Protein AF-A0A962XJM2-F1 (afdb_monomer_lite)

Radius of gyration: 32.07 Å; chains: 1; bounding box: 72×34×90 Å

Secondary structure (DSSP, 8-state):
-----------HHHHHHHHHHHHHHHHHHHHHHHHHHHHHHHHHHHHHHHHHHHHHHHHBTTTB---SEEEEEESSSS-EEEEEE-----SPPP-

pLDDT: mean 82.19, std 13.15, range [44.5, 98.44]

Foldseek 3Di:
DDDDDDPPPDDPVNVVVVVVVVVVVVVVVVVVVVVVVVVVVVVVVVVVQVVVVVVVVVCAPPVDDQDADKDKDAPDPVDIDIDGHDDDDDPDDDD

Sequence (95 aa):
MIRRGCQRGFSLLEVLVAFAILSISLGVLLQIFATGLRNAGIADDYTRAALYAESILAAIGREVPLAEGERSGPVNEQFSWRSIVSTYTEGMPAS

Structure (mmCIF, N/CA/C/O backbone):
data_AF-A0A962XJM2-F1
#
_entry.id   AF-A0A962XJM2-F1
#
loop_
_atom_site.group_PDB
_atom_site.id
_atom_site.type_symbol
_atom_site.label_atom_id
_atom_site.label_alt_id
_atom_site.label_comp_id
_atom_site.label_asym_id
_atom_site.label_entity_id
_atom_site.label_seq_id
_atom_site.pdbx_PDB_ins_code
_atom_site.Cartn_x
_atom_site.Cartn_y
_atom_site.Cartn_z
_atom_site.occupancy
_atom_site.B_iso_or_equiv
_atom_site.auth_seq_id
_atom_site.auth_comp_id
_atom_site.auth_asym_id
_atom_site.auth_atom_id
_atom_site.pdbx_PDB_model_num
ATOM 1 N N . MET A 1 1 ? -49.860 -4.424 48.527 1.00 44.50 1 MET A N 1
ATOM 2 C CA . MET A 1 1 ? -48.472 -4.937 48.478 1.00 44.50 1 MET A CA 1
ATOM 3 C C . MET A 1 1 ? -47.868 -4.511 47.140 1.00 44.50 1 MET A C 1
ATOM 5 O O . MET A 1 1 ? -48.124 -5.145 46.127 1.00 44.50 1 MET A O 1
ATOM 9 N N . ILE A 1 2 ? -47.210 -3.350 47.090 1.00 54.72 2 ILE A N 1
ATOM 10 C CA . ILE A 1 2 ? -46.770 -2.727 45.829 1.00 54.72 2 ILE A CA 1
ATOM 11 C C . ILE A 1 2 ? -45.360 -3.234 45.514 1.00 54.72 2 ILE A C 1
ATOM 13 O O . ILE A 1 2 ? -44.417 -2.936 46.245 1.00 54.72 2 ILE A O 1
ATOM 17 N N . ARG A 1 3 ? -45.216 -4.027 44.445 1.00 64.56 3 ARG A N 1
ATOM 18 C CA . ARG A 1 3 ? -43.906 -4.441 43.929 1.00 64.56 3 ARG A CA 1
ATOM 19 C C . ARG A 1 3 ? -43.214 -3.221 43.324 1.00 64.56 3 ARG A C 1
ATOM 21 O O . ARG A 1 3 ? -43.625 -2.735 42.275 1.00 64.56 3 ARG A O 1
ATOM 28 N N . ARG A 1 4 ? -42.165 -2.725 43.982 1.00 61.75 4 ARG A N 1
ATOM 29 C CA . ARG A 1 4 ? -41.250 -1.744 43.389 1.00 61.75 4 ARG A CA 1
ATOM 30 C C . ARG A 1 4 ? -40.405 -2.466 42.342 1.00 61.75 4 ARG A C 1
ATOM 32 O O . ARG A 1 4 ? -39.559 -3.285 42.689 1.00 61.75 4 ARG A O 1
ATOM 39 N N . GLY A 1 5 ? -40.692 -2.205 41.068 1.00 61.41 5 GLY A N 1
ATOM 40 C CA . GLY A 1 5 ? -39.848 -2.625 39.955 1.00 61.41 5 GLY A CA 1
ATOM 41 C C . GLY A 1 5 ? -38.435 -2.088 40.163 1.00 61.41 5 GLY A C 1
ATOM 42 O O . GLY A 1 5 ? -38.248 -0.907 40.448 1.00 61.41 5 GLY A O 1
ATOM 43 N N . CYS A 1 6 ? -37.462 -2.988 40.097 1.00 56.62 6 CYS A N 1
ATOM 44 C CA . CYS A 1 6 ? -36.050 -2.712 40.290 1.00 56.62 6 CYS A CA 1
ATOM 45 C C . CYS A 1 6 ? -35.596 -1.654 39.270 1.00 56.62 6 CYS A C 1
ATOM 47 O O . CYS A 1 6 ? -35.483 -1.951 38.081 1.00 56.62 6 CYS A O 1
ATOM 49 N N . GLN A 1 7 ? -35.362 -0.417 39.714 1.00 59.53 7 GLN A N 1
ATOM 50 C CA . GLN A 1 7 ? -34.645 0.574 38.917 1.00 59.53 7 GLN A CA 1
ATOM 51 C C . GLN A 1 7 ? -33.187 0.113 38.832 1.00 59.53 7 GLN A C 1
ATOM 53 O O . GLN A 1 7 ? -32.369 0.414 39.698 1.00 59.53 7 GLN A O 1
ATOM 58 N N . ARG A 1 8 ? -32.876 -0.689 37.810 1.00 63.12 8 ARG A N 1
ATOM 59 C CA . ARG A 1 8 ? -31.503 -1.027 37.431 1.00 63.12 8 ARG A CA 1
ATOM 60 C C . ARG A 1 8 ? -30.891 0.216 36.796 1.00 63.12 8 ARG A C 1
ATOM 62 O O . ARG A 1 8 ? -30.974 0.411 35.590 1.00 63.12 8 ARG A O 1
ATOM 69 N N . GLY A 1 9 ? -30.383 1.100 37.649 1.00 60.56 9 GLY A N 1
ATOM 70 C CA . GLY A 1 9 ? -29.601 2.251 37.228 1.00 60.56 9 GLY A CA 1
ATOM 71 C C . GLY A 1 9 ? -28.382 1.775 36.447 1.00 60.56 9 GLY A C 1
ATOM 72 O O . GLY A 1 9 ? -27.655 0.897 36.914 1.00 60.56 9 GLY A O 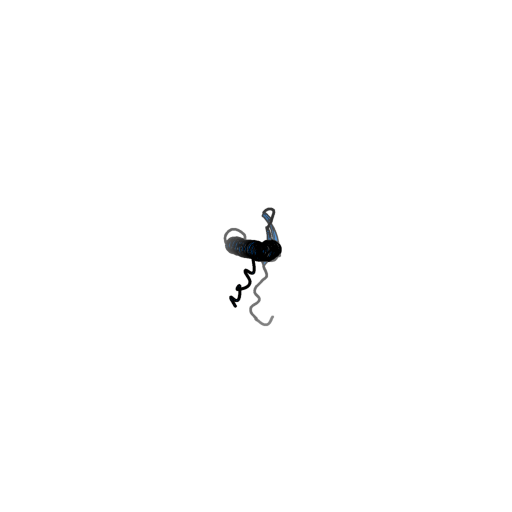1
ATOM 73 N N . PHE A 1 10 ? -28.206 2.343 35.256 1.00 63.88 10 PHE A N 1
ATOM 74 C CA . PHE A 1 10 ? -27.002 2.239 34.443 1.00 63.88 10 PHE A CA 1
ATOM 75 C C . PHE A 1 10 ? -25.761 2.397 35.326 1.00 63.88 10 PHE A C 1
ATOM 77 O O . PHE A 1 10 ? -25.612 3.388 36.043 1.00 63.88 10 PHE A O 1
ATOM 84 N N . SER A 1 11 ? -24.890 1.393 35.312 1.00 77.38 11 SER A N 1
ATOM 85 C CA . SER A 1 11 ? -23.651 1.430 36.083 1.00 77.38 11 SER A CA 1
ATOM 86 C C . SER A 1 11 ? -22.627 2.318 35.375 1.00 77.38 11 SER A C 1
ATOM 88 O O . SER A 1 11 ? -22.512 2.274 34.153 1.00 77.38 11 SER A O 1
ATOM 90 N N . LEU A 1 12 ? -21.803 3.058 36.125 1.00 84.25 12 LEU A N 1
ATOM 91 C CA . LEU A 1 12 ? -20.598 3.710 35.579 1.00 84.25 12 LEU A CA 1
ATOM 92 C C . LEU A 1 12 ? -19.692 2.708 34.843 1.00 84.25 12 LEU A C 1
ATOM 94 O O . LEU A 1 12 ? -19.037 3.057 33.862 1.00 84.25 12 LEU A O 1
ATOM 98 N N . LEU A 1 13 ? -19.701 1.448 35.287 1.00 89.56 13 LEU A N 1
ATOM 99 C CA . LEU A 1 13 ? -18.986 0.353 34.640 1.00 89.56 13 LEU A CA 1
ATOM 100 C C . LEU A 1 13 ? -19.496 0.111 33.214 1.00 89.56 13 LEU A C 1
ATOM 102 O O . LEU A 1 13 ? -18.705 -0.214 32.342 1.00 89.56 13 LEU A O 1
ATOM 106 N N . GLU A 1 14 ? -20.784 0.309 32.945 1.00 88.88 14 GLU A N 1
ATOM 107 C CA . GLU A 1 14 ? -21.379 0.083 31.626 1.00 88.88 14 GLU A CA 1
ATOM 108 C C . GLU A 1 14 ? -20.900 1.115 30.602 1.00 88.88 14 GLU A C 1
ATOM 110 O O . GLU A 1 14 ? -20.515 0.748 29.495 1.00 88.88 14 GLU A O 1
ATOM 115 N N . VAL A 1 15 ? -20.817 2.390 30.996 1.00 92.00 15 VAL A N 1
ATOM 116 C CA . VAL A 1 15 ? -20.235 3.450 30.156 1.00 92.00 15 VAL A CA 1
ATOM 117 C C . VAL A 1 15 ? -18.744 3.201 29.932 1.00 92.00 15 VAL A C 1
ATOM 119 O O . VAL A 1 15 ? -18.260 3.368 28.816 1.00 92.00 15 VAL A O 1
ATOM 122 N N . LEU A 1 16 ? -18.017 2.746 30.958 1.00 94.75 16 LEU A N 1
ATOM 123 C CA . LEU A 1 16 ? -16.602 2.389 30.836 1.00 94.75 16 LEU A CA 1
ATOM 124 C C . LEU A 1 16 ? -16.397 1.214 29.875 1.00 94.75 16 LEU A C 1
ATOM 126 O O . LEU A 1 16 ? -15.519 1.271 29.018 1.00 94.75 16 LEU A O 1
ATOM 130 N N . VAL A 1 17 ? -17.221 0.171 29.980 1.00 95.12 17 VAL A N 1
ATOM 131 C CA . VAL A 1 17 ? -17.180 -0.985 29.078 1.00 95.12 17 VAL A CA 1
ATOM 132 C C . VAL A 1 17 ? -17.553 -0.569 27.657 1.00 95.12 17 VAL A C 1
ATOM 134 O O . VAL A 1 17 ? -16.839 -0.925 26.723 1.00 95.12 17 VAL A O 1
ATOM 137 N N . ALA A 1 18 ? -18.603 0.234 27.473 1.00 95.44 18 ALA A N 1
ATOM 138 C CA . ALA A 1 18 ? -18.982 0.757 26.162 1.00 95.44 18 ALA A CA 1
ATOM 139 C C . ALA A 1 18 ? -17.855 1.596 25.543 1.00 95.44 18 ALA A C 1
ATOM 141 O O . ALA A 1 18 ? -17.537 1.434 24.367 1.00 95.44 18 ALA A O 1
ATOM 142 N N . PHE A 1 19 ? -17.200 2.442 26.341 1.00 96.44 19 PHE A N 1
ATOM 143 C CA . PHE A 1 19 ? -16.067 3.245 25.893 1.00 96.44 19 PHE A CA 1
ATOM 144 C C . PHE A 1 19 ? -14.840 2.386 25.559 1.00 96.44 19 PHE A C 1
ATOM 146 O O . PHE A 1 19 ? -14.163 2.642 24.563 1.00 96.44 19 PHE A O 1
ATOM 153 N N . ALA A 1 20 ? -14.568 1.338 26.339 1.00 97.31 20 ALA A N 1
ATOM 154 C CA . ALA A 1 20 ? -13.499 0.385 26.057 1.00 97.31 20 ALA A CA 1
ATOM 155 C C . ALA A 1 20 ? -13.743 -0.350 24.730 1.00 97.31 20 ALA A C 1
ATOM 157 O O . ALA A 1 20 ? -12.857 -0.389 23.876 1.00 97.31 20 ALA A O 1
ATOM 158 N N . ILE A 1 21 ? -14.962 -0.856 24.514 1.00 97.62 21 ILE A N 1
ATOM 159 C CA . ILE A 1 21 ? -15.365 -1.498 23.255 1.00 97.62 21 ILE A CA 1
ATOM 160 C C . ILE A 1 21 ? -15.242 -0.513 22.091 1.00 97.62 21 ILE A C 1
ATOM 162 O O . ILE A 1 21 ? -14.679 -0.865 21.054 1.00 97.62 21 ILE A O 1
ATOM 166 N N . LEU A 1 22 ? -15.717 0.724 22.261 1.00 97.69 22 LEU A N 1
ATOM 167 C CA . LEU A 1 22 ? -15.612 1.772 21.248 1.00 97.69 22 LEU A CA 1
ATOM 168 C C . LEU A 1 22 ? -14.151 2.049 20.879 1.00 97.69 22 LEU A C 1
ATOM 170 O O . LEU A 1 22 ? -13.817 2.099 19.699 1.00 97.69 22 LEU A O 1
ATOM 174 N N . SER A 1 23 ? -13.280 2.188 21.877 1.00 98.25 23 SER A N 1
ATOM 175 C CA . SER A 1 23 ? -11.860 2.500 21.686 1.00 98.25 23 SER A CA 1
ATOM 176 C C . SER A 1 23 ? -11.134 1.385 20.935 1.00 98.25 23 SER A C 1
ATOM 178 O O . SER A 1 23 ? -10.388 1.653 19.995 1.00 98.25 23 SER A O 1
ATOM 180 N N . ILE A 1 24 ? -11.401 0.128 21.298 1.00 98.44 24 ILE A N 1
ATOM 181 C CA . ILE A 1 24 ? -10.862 -1.045 20.598 1.00 98.44 24 ILE A CA 1
ATOM 182 C C . ILE A 1 24 ? -11.379 -1.083 19.158 1.00 98.44 24 ILE A C 1
ATOM 184 O O . ILE A 1 24 ? -10.596 -1.238 18.224 1.00 98.44 24 ILE A O 1
ATOM 188 N N . SER A 1 25 ? -12.686 -0.888 18.970 1.00 98.44 25 SER A N 1
ATOM 189 C CA . SER A 1 25 ? -13.320 -0.916 17.647 1.00 98.44 25 SER A CA 1
ATOM 190 C C . SER A 1 25 ? -12.748 0.164 16.728 1.00 98.44 25 SER A C 1
ATOM 192 O O . SER A 1 25 ? -12.422 -0.110 15.574 1.00 98.44 25 SER A O 1
ATOM 194 N N . LEU A 1 26 ? -12.564 1.379 17.250 1.00 98.25 26 LEU A N 1
ATOM 195 C CA . LEU A 1 26 ? -11.959 2.484 16.514 1.00 98.25 26 LEU A CA 1
ATOM 196 C C . LEU A 1 26 ? -10.488 2.203 16.180 1.00 98.25 26 LEU A C 1
ATOM 198 O O . LEU A 1 26 ? -10.054 2.488 15.066 1.00 98.25 26 LEU A O 1
ATOM 202 N N . GLY A 1 27 ? -9.738 1.604 17.108 1.00 97.75 27 GLY A N 1
ATOM 203 C CA . GLY A 1 27 ? -8.356 1.185 16.872 1.00 97.75 27 GLY A CA 1
ATOM 204 C C . GLY A 1 27 ? -8.241 0.186 15.719 1.00 97.75 27 GLY A C 1
ATOM 205 O O . GLY A 1 27 ? -7.428 0.378 14.815 1.00 97.75 27 GLY A O 1
ATOM 206 N N . VAL A 1 28 ? -9.106 -0.832 15.699 1.00 98.12 28 VAL A N 1
ATOM 207 C CA . VAL A 1 28 ? -9.172 -1.814 14.604 1.00 98.12 28 VAL A CA 1
ATOM 208 C C . VAL A 1 28 ? -9.552 -1.138 13.284 1.00 98.12 28 VAL A C 1
ATOM 210 O O . VAL A 1 28 ? -8.910 -1.383 12.263 1.00 98.12 28 VAL A O 1
ATOM 213 N N . LEU A 1 29 ? -10.544 -0.242 13.294 1.00 98.31 29 LEU A N 1
ATOM 214 C CA . LEU A 1 29 ? -10.965 0.484 12.095 1.00 98.31 29 LEU A CA 1
ATOM 215 C C . LEU A 1 29 ? -9.823 1.325 11.508 1.00 98.31 29 LEU A C 1
ATOM 217 O O . LEU A 1 29 ? -9.563 1.264 10.305 1.00 98.31 29 LEU A O 1
ATOM 221 N N . LEU A 1 30 ? -9.105 2.067 12.354 1.00 97.94 30 LEU A N 1
ATOM 222 C CA . LEU A 1 30 ? -7.961 2.869 11.928 1.00 97.94 30 LEU A CA 1
ATOM 223 C C . LEU A 1 30 ? -6.827 1.989 11.386 1.00 97.94 30 LEU A C 1
ATOM 225 O O . LEU A 1 30 ? -6.202 2.343 10.387 1.00 97.94 30 LEU A O 1
ATOM 229 N N . GLN A 1 31 ? -6.577 0.830 11.999 1.00 97.38 31 GLN A N 1
ATOM 230 C CA . GLN A 1 31 ? -5.561 -0.114 11.534 1.00 97.38 31 GLN A CA 1
ATOM 231 C C . GLN A 1 31 ? -5.881 -0.666 10.138 1.00 97.38 31 GLN A C 1
ATOM 233 O O . GLN A 1 31 ? -4.993 -0.722 9.279 1.00 97.38 31 GLN A O 1
ATOM 238 N N . ILE A 1 32 ? -7.141 -1.038 9.892 1.00 96.94 32 ILE A N 1
ATOM 239 C CA . ILE A 1 32 ? -7.614 -1.486 8.576 1.00 96.94 32 ILE A CA 1
ATOM 240 C C . ILE A 1 32 ? -7.450 -0.358 7.556 1.00 96.94 32 ILE A C 1
ATOM 242 O O . ILE A 1 32 ? -6.870 -0.573 6.493 1.00 96.94 32 ILE A O 1
ATOM 246 N N . PHE A 1 33 ? -7.883 0.857 7.896 1.00 96.62 33 PHE A N 1
ATOM 247 C CA . PHE A 1 33 ? -7.790 2.009 7.002 1.00 96.62 33 PHE A CA 1
ATOM 248 C C . PHE A 1 33 ? -6.338 2.358 6.646 1.00 96.62 33 PHE A C 1
ATOM 250 O O . PHE A 1 33 ? -6.000 2.511 5.472 1.00 96.62 33 PHE A O 1
ATOM 257 N N . ALA A 1 34 ? -5.445 2.392 7.639 1.00 95.50 34 ALA A N 1
ATOM 258 C CA . ALA A 1 34 ? -4.019 2.628 7.429 1.00 95.50 34 ALA A CA 1
ATOM 259 C C . ALA A 1 34 ? -3.376 1.549 6.541 1.00 95.50 34 ALA A C 1
ATOM 261 O O . ALA A 1 34 ? -2.478 1.839 5.752 1.00 95.50 34 ALA A O 1
ATOM 262 N N . THR A 1 35 ? -3.832 0.302 6.661 1.00 94.75 35 THR A N 1
ATOM 263 C CA . THR A 1 35 ? -3.364 -0.804 5.817 1.00 94.75 35 THR A CA 1
ATOM 264 C C . THR A 1 35 ? -3.885 -0.672 4.389 1.00 94.75 35 THR A C 1
ATOM 266 O O . THR A 1 35 ? -3.110 -0.828 3.452 1.00 94.75 35 THR A O 1
ATOM 269 N N . GLY A 1 36 ? -5.152 -0.290 4.210 1.00 93.25 36 GLY A N 1
ATOM 270 C CA . GLY A 1 36 ? -5.718 0.014 2.895 1.00 93.25 36 GLY A CA 1
ATOM 271 C C . GLY A 1 36 ? -4.962 1.133 2.174 1.00 93.25 36 GLY A C 1
ATOM 272 O O . GLY A 1 36 ? -4.606 0.973 1.011 1.00 93.25 36 GLY A O 1
ATOM 273 N N . LEU A 1 37 ? -4.635 2.219 2.880 1.00 94.06 37 LEU A N 1
ATOM 274 C CA . LEU A 1 37 ? -3.826 3.325 2.351 1.00 94.06 37 LEU A CA 1
ATOM 275 C C . LEU A 1 37 ? -2.427 2.879 1.911 1.00 94.06 37 LEU A C 1
ATOM 277 O O . LEU A 1 37 ? -1.990 3.233 0.819 1.00 94.06 37 LEU A O 1
ATOM 281 N N . ARG A 1 38 ? -1.731 2.077 2.729 1.00 92.62 38 ARG A N 1
ATOM 282 C CA . ARG A 1 38 ? -0.422 1.517 2.351 1.00 92.62 38 ARG A CA 1
ATOM 283 C C . ARG A 1 38 ? -0.517 0.638 1.108 1.00 92.62 38 ARG A C 1
ATOM 285 O O . ARG A 1 38 ? 0.296 0.787 0.204 1.00 92.62 38 ARG A O 1
ATOM 292 N N . ASN A 1 39 ? -1.519 -0.237 1.046 1.00 89.50 39 ASN A N 1
ATOM 293 C CA . ASN A 1 39 ? -1.720 -1.115 -0.105 1.00 89.50 39 ASN A CA 1
ATOM 294 C C . ASN A 1 39 ? -2.030 -0.319 -1.380 1.00 89.50 39 ASN A C 1
ATOM 296 O O . ASN A 1 39 ? -1.518 -0.657 -2.443 1.00 89.50 39 ASN A O 1
ATOM 300 N N . ALA A 1 40 ? -2.822 0.752 -1.275 1.00 87.44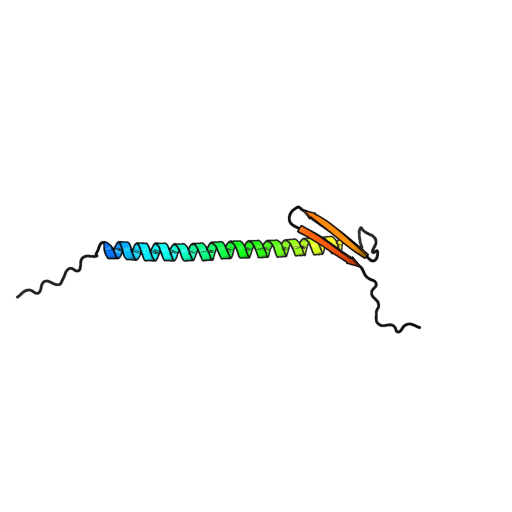 40 ALA A N 1
ATOM 301 C CA . ALA A 1 40 ? -3.089 1.651 -2.393 1.00 87.44 40 ALA A CA 1
ATOM 302 C C . ALA A 1 40 ? -1.814 2.361 -2.877 1.00 87.44 40 ALA A C 1
ATOM 304 O O . ALA A 1 40 ? -1.586 2.433 -4.080 1.00 87.44 40 ALA A O 1
ATOM 305 N N . GLY A 1 41 ? -0.956 2.820 -1.957 1.00 89.50 41 GLY A N 1
ATOM 306 C CA . GLY A 1 41 ? 0.343 3.406 -2.305 1.00 89.50 41 GLY A CA 1
ATOM 307 C C . GLY A 1 41 ? 1.254 2.425 -3.049 1.00 89.50 41 GLY A C 1
ATOM 308 O O . GLY A 1 41 ? 1.795 2.766 -4.094 1.00 89.50 41 GLY A O 1
ATOM 309 N N . ILE A 1 42 ? 1.341 1.177 -2.578 1.00 89.06 42 ILE A N 1
ATOM 310 C CA . ILE A 1 42 ? 2.111 0.121 -3.256 1.00 89.06 42 ILE A CA 1
ATOM 311 C C . ILE A 1 42 ? 1.574 -0.129 -4.675 1.00 89.06 42 ILE A C 1
ATOM 313 O O . ILE A 1 42 ? 2.353 -0.278 -5.613 1.00 89.06 42 ILE A O 1
ATOM 317 N N . ALA A 1 43 ? 0.252 -0.168 -4.856 1.00 85.00 43 ALA A N 1
ATOM 318 C CA . ALA A 1 43 ? -0.352 -0.354 -6.176 1.00 85.00 43 ALA A CA 1
ATOM 319 C C . ALA A 1 43 ? -0.060 0.817 -7.140 1.00 85.00 43 ALA A C 1
ATOM 321 O O . ALA A 1 43 ? 0.174 0.587 -8.332 1.00 85.00 43 ALA A O 1
ATOM 322 N N . ASP A 1 44 ? -0.035 2.056 -6.638 1.00 88.38 44 ASP A N 1
ATOM 323 C CA . ASP A 1 44 ? 0.373 3.232 -7.420 1.00 88.38 44 ASP A CA 1
ATOM 324 C C . ASP A 1 44 ? 1.843 3.125 -7.857 1.00 88.38 44 ASP A C 1
ATOM 326 O O . ASP A 1 44 ? 2.152 3.316 -9.035 1.00 88.38 44 ASP A O 1
ATOM 330 N N . ASP A 1 45 ? 2.739 2.716 -6.952 1.00 88.12 45 ASP A N 1
ATOM 331 C CA . ASP A 1 45 ? 4.161 2.512 -7.257 1.00 88.12 45 ASP A CA 1
ATOM 332 C C . ASP A 1 45 ? 4.373 1.466 -8.363 1.00 88.12 45 ASP A C 1
ATOM 334 O O . ASP A 1 45 ? 5.159 1.692 -9.286 1.00 88.12 45 ASP A O 1
ATOM 338 N N . TYR A 1 46 ? 3.639 0.346 -8.325 1.00 85.56 46 TYR A N 1
ATOM 339 C CA . TYR A 1 46 ? 3.680 -0.662 -9.393 1.00 85.56 46 TYR A CA 1
ATOM 340 C C . TYR A 1 46 ? 3.234 -0.095 -10.741 1.00 85.56 46 TYR A C 1
ATOM 342 O O . TYR A 1 46 ? 3.868 -0.359 -11.764 1.00 85.56 46 TYR A O 1
ATOM 350 N N . THR A 1 47 ? 2.166 0.704 -10.746 1.00 88.38 47 THR A N 1
ATOM 351 C CA . THR A 1 47 ? 1.648 1.333 -11.968 1.00 88.38 47 THR A CA 1
ATOM 352 C C . THR A 1 47 ? 2.679 2.294 -12.556 1.00 88.38 47 THR A C 1
ATOM 354 O O . THR A 1 47 ? 2.955 2.258 -13.754 1.00 88.38 47 THR A O 1
ATOM 357 N N . ARG A 1 48 ? 3.323 3.109 -11.714 1.00 89.12 48 ARG A N 1
ATOM 358 C CA . ARG A 1 48 ? 4.398 4.017 -12.140 1.00 89.12 48 ARG A CA 1
ATOM 359 C C . ARG A 1 48 ? 5.606 3.265 -12.685 1.00 89.12 48 ARG A C 1
ATOM 361 O O . ARG A 1 48 ? 6.114 3.634 -13.739 1.00 89.12 48 ARG A O 1
ATOM 368 N N . ALA A 1 49 ? 6.046 2.204 -12.008 1.00 87.88 49 ALA A N 1
ATOM 369 C CA . ALA A 1 49 ? 7.152 1.371 -12.472 1.00 87.88 49 ALA A CA 1
ATOM 370 C C . ALA A 1 49 ? 6.875 0.771 -13.860 1.00 87.88 49 ALA A C 1
ATOM 372 O O . ALA A 1 49 ? 7.756 0.787 -14.719 1.00 87.88 49 ALA A O 1
ATOM 373 N N . ALA A 1 50 ? 5.646 0.300 -14.100 1.00 89.25 50 ALA A N 1
ATOM 374 C CA . ALA A 1 50 ? 5.228 -0.207 -15.404 1.00 89.25 50 ALA A CA 1
ATOM 375 C C . ALA A 1 50 ? 5.262 0.886 -16.484 1.00 89.25 50 ALA A C 1
ATOM 377 O O . ALA A 1 50 ? 5.853 0.677 -17.540 1.00 89.25 50 ALA A O 1
ATOM 378 N N . LEU A 1 51 ? 4.730 2.078 -16.196 1.00 90.50 51 LEU A N 1
ATOM 379 C CA . LEU A 1 51 ? 4.777 3.214 -17.125 1.00 90.50 51 LEU A CA 1
ATOM 380 C C . LEU A 1 51 ? 6.215 3.640 -17.462 1.00 90.50 51 LEU A C 1
ATOM 382 O O . LEU A 1 51 ? 6.503 3.981 -18.609 1.00 90.50 51 LEU A O 1
ATOM 386 N N . TYR A 1 52 ? 7.134 3.599 -16.492 1.00 89.19 52 TYR A N 1
ATOM 387 C CA . TYR A 1 52 ? 8.555 3.839 -16.756 1.00 89.19 52 TYR A CA 1
ATOM 388 C C . TYR A 1 52 ? 9.169 2.752 -17.642 1.00 89.19 52 TYR A C 1
ATOM 390 O O . TYR A 1 52 ? 9.933 3.065 -18.550 1.00 89.19 52 TYR A O 1
ATOM 398 N N . ALA A 1 53 ? 8.836 1.482 -17.412 1.00 86.75 53 ALA A N 1
ATOM 399 C CA . ALA A 1 53 ? 9.313 0.396 -18.261 1.00 86.75 53 ALA A CA 1
ATOM 400 C C . ALA A 1 53 ? 8.801 0.544 -19.704 1.00 86.75 53 ALA A C 1
ATOM 402 O O . ALA A 1 53 ? 9.585 0.414 -20.642 1.00 86.75 53 ALA A O 1
ATOM 403 N N . GLU A 1 54 ? 7.520 0.875 -19.885 1.00 87.19 54 GLU A N 1
ATOM 404 C CA . GLU A 1 54 ? 6.919 1.127 -21.199 1.00 87.19 54 GLU A CA 1
ATOM 405 C C . GLU A 1 54 ? 7.567 2.316 -21.915 1.00 87.19 54 GLU A C 1
ATOM 407 O O . GLU A 1 54 ? 7.863 2.222 -23.107 1.00 87.19 54 GLU A O 1
ATOM 412 N N . SER A 1 55 ? 7.842 3.416 -21.207 1.00 87.50 55 SER A N 1
ATOM 413 C CA . SER A 1 55 ? 8.491 4.585 -21.809 1.00 87.50 55 SER A CA 1
ATOM 414 C C . SER A 1 55 ? 9.930 4.289 -22.240 1.00 87.50 55 SER A C 1
ATOM 416 O O . SER A 1 55 ? 10.331 4.670 -23.340 1.00 87.50 55 SER A O 1
ATOM 418 N N . ILE A 1 56 ? 10.686 3.545 -21.426 1.00 86.38 56 ILE A N 1
ATOM 419 C CA . ILE A 1 56 ? 12.049 3.109 -21.756 1.00 86.38 56 ILE A CA 1
ATOM 420 C C . ILE A 1 56 ? 12.027 2.153 -22.951 1.00 86.38 56 ILE A C 1
ATOM 422 O O . ILE A 1 56 ? 12.815 2.321 -23.881 1.00 86.38 56 ILE A O 1
ATOM 426 N N . LEU A 1 57 ? 11.105 1.187 -22.968 1.00 85.06 57 LEU A N 1
ATOM 427 C CA . LEU A 1 57 ? 10.931 0.273 -24.098 1.00 85.06 57 LEU A CA 1
ATOM 428 C C . LEU A 1 57 ? 10.571 1.016 -25.387 1.00 85.06 57 LEU A C 1
ATOM 430 O O . LEU A 1 57 ? 11.121 0.695 -26.434 1.00 85.06 57 LEU A O 1
ATOM 434 N N . ALA A 1 58 ? 9.696 2.023 -25.322 1.00 84.50 58 ALA A N 1
ATOM 435 C CA . ALA A 1 58 ? 9.314 2.825 -26.484 1.00 84.50 58 ALA A CA 1
ATOM 436 C C . ALA A 1 58 ? 10.463 3.701 -27.023 1.00 84.50 58 ALA A C 1
ATOM 438 O O . ALA A 1 58 ? 10.499 3.996 -28.222 1.00 84.50 58 ALA A O 1
ATOM 439 N N . ALA A 1 59 ? 11.392 4.120 -26.157 1.00 79.62 59 ALA A N 1
ATOM 440 C CA . ALA A 1 59 ? 12.587 4.869 -26.546 1.00 79.62 59 ALA A CA 1
ATOM 441 C C . ALA A 1 59 ? 13.652 3.969 -27.204 1.00 79.62 59 ALA A C 1
ATOM 443 O O . ALA A 1 59 ? 14.314 4.375 -28.171 1.00 79.62 59 ALA A O 1
ATOM 444 N N . ILE A 1 60 ? 13.801 2.729 -26.720 1.00 77.19 60 ILE A N 1
AT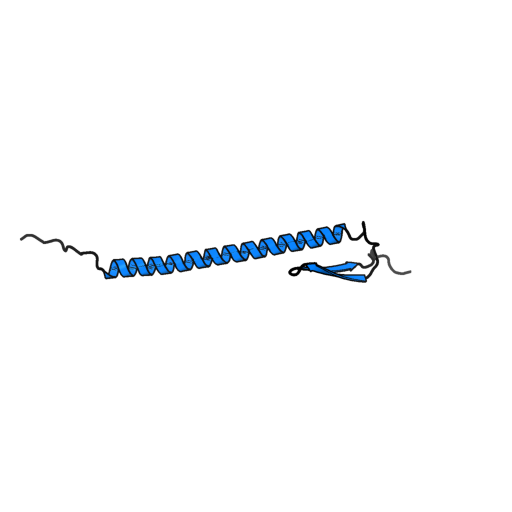OM 445 C CA . ILE A 1 60 ? 14.694 1.720 -27.305 1.00 77.19 60 ILE A CA 1
ATOM 446 C C . ILE A 1 60 ? 14.199 1.373 -28.720 1.00 77.19 60 ILE A C 1
ATOM 448 O O . ILE A 1 60 ? 13.076 0.925 -28.918 1.00 77.19 60 ILE A O 1
ATOM 452 N N . GLY A 1 61 ? 15.040 1.591 -29.735 1.00 64.12 61 GLY A N 1
ATOM 453 C CA . GLY A 1 61 ? 14.695 1.355 -31.142 1.00 64.12 61 GLY A CA 1
ATOM 454 C C . GLY A 1 61 ? 14.152 2.569 -31.900 1.00 64.12 61 GLY A C 1
ATOM 455 O O . GLY A 1 61 ? 14.145 2.532 -33.129 1.00 64.12 61 GLY A O 1
ATOM 456 N N . ARG A 1 62 ? 13.774 3.664 -31.217 1.00 63.47 62 ARG A N 1
ATOM 457 C CA . ARG A 1 62 ? 13.492 4.961 -31.871 1.00 63.47 62 ARG A CA 1
ATOM 458 C C . ARG A 1 62 ? 14.650 5.943 -31.734 1.00 63.47 62 ARG A C 1
ATOM 460 O O . ARG A 1 62 ? 15.064 6.529 -32.727 1.00 63.47 62 ARG A O 1
ATOM 467 N N . GLU A 1 63 ? 15.174 6.106 -30.522 1.00 61.69 63 GLU A N 1
ATOM 468 C CA . GLU A 1 63 ? 16.204 7.112 -30.205 1.00 61.69 63 GLU A CA 1
ATOM 469 C C . GLU A 1 63 ? 17.589 6.489 -29.991 1.00 61.69 63 GLU A C 1
ATOM 471 O O . GLU A 1 63 ? 18.615 7.134 -30.198 1.00 61.69 63 GLU A O 1
ATOM 476 N N . VAL A 1 64 ? 17.625 5.210 -29.610 1.00 61.41 64 VAL A N 1
ATOM 477 C CA . VAL A 1 64 ? 18.849 4.457 -29.329 1.00 61.41 64 VAL A CA 1
ATOM 478 C C . VAL A 1 64 ? 18.949 3.271 -30.291 1.00 61.41 64 VAL A C 1
ATOM 480 O O . VAL A 1 64 ? 17.977 2.517 -30.401 1.00 61.41 64 VAL A O 1
ATOM 483 N N . PRO A 1 65 ? 20.107 3.052 -30.951 1.00 62.75 65 PRO A N 1
ATOM 484 C CA . PRO A 1 65 ? 20.311 1.887 -31.803 1.00 62.75 65 PRO A CA 1
ATOM 485 C C . PRO A 1 65 ? 20.081 0.597 -31.015 1.00 62.75 65 PRO A C 1
ATOM 487 O O . PRO A 1 65 ? 20.640 0.422 -29.926 1.00 62.75 65 PRO A O 1
ATOM 490 N N . LEU A 1 66 ? 19.277 -0.301 -31.585 1.00 63.22 66 LEU A N 1
ATOM 491 C CA . LEU A 1 66 ? 19.110 -1.668 -31.102 1.00 63.22 66 LEU A CA 1
ATOM 492 C C . LEU A 1 66 ? 20.461 -2.375 -31.231 1.00 63.22 66 LEU A C 1
ATOM 494 O O . LEU A 1 66 ? 20.852 -2.807 -32.309 1.00 63.22 66 LEU A O 1
ATOM 498 N N . ALA A 1 67 ? 21.193 -2.420 -30.126 1.00 66.94 67 ALA A N 1
ATOM 499 C CA . ALA A 1 67 ? 22.430 -3.166 -29.999 1.00 66.94 67 ALA A CA 1
ATOM 500 C C . ALA A 1 67 ? 22.208 -4.234 -28.937 1.00 66.94 67 ALA A C 1
ATOM 502 O O . ALA A 1 67 ? 21.679 -3.930 -27.863 1.00 66.94 67 ALA A O 1
ATOM 503 N N . GLU A 1 68 ? 22.596 -5.463 -29.255 1.00 72.81 68 GLU A N 1
ATOM 504 C CA . GLU A 1 68 ? 22.568 -6.575 -28.313 1.00 72.81 68 GLU A CA 1
ATOM 505 C C . GLU A 1 68 ? 23.357 -6.243 -27.047 1.00 72.81 68 GLU A C 1
ATOM 507 O O . GLU A 1 68 ? 24.408 -5.597 -27.095 1.00 72.81 68 GLU A O 1
ATOM 512 N N . GLY A 1 69 ? 22.832 -6.691 -25.909 1.00 79.50 69 GLY A N 1
ATOM 513 C CA . GLY A 1 69 ? 23.453 -6.492 -24.608 1.00 79.50 69 GLY A CA 1
ATOM 514 C C . GLY A 1 69 ? 22.483 -6.036 -23.525 1.00 79.50 69 GLY A C 1
ATOM 515 O O . GLY A 1 69 ? 21.286 -5.837 -23.743 1.00 79.50 69 GLY A O 1
ATOM 516 N N . GLU A 1 70 ? 23.034 -5.885 -22.326 1.00 81.25 70 GLU A N 1
ATOM 517 C CA . GLU A 1 70 ? 22.330 -5.389 -21.150 1.00 81.25 70 GLU A CA 1
ATOM 518 C C . GLU A 1 70 ? 22.614 -3.897 -20.965 1.00 81.25 70 GLU A C 1
ATOM 520 O O . GLU A 1 70 ? 23.752 -3.439 -21.080 1.00 81.25 70 GLU A O 1
ATOM 525 N N . ARG A 1 71 ? 21.572 -3.124 -20.665 1.00 82.19 71 ARG A N 1
ATOM 526 C CA . ARG A 1 71 ? 21.690 -1.724 -20.256 1.00 82.19 71 ARG A CA 1
ATOM 527 C C . ARG A 1 71 ? 20.936 -1.530 -18.958 1.00 82.19 71 ARG A C 1
ATOM 529 O O . ARG A 1 71 ? 19.897 -2.145 -18.745 1.00 82.19 71 ARG A O 1
ATOM 536 N N . SER A 1 72 ? 21.447 -0.664 -18.101 1.00 84.38 72 SER A N 1
ATOM 537 C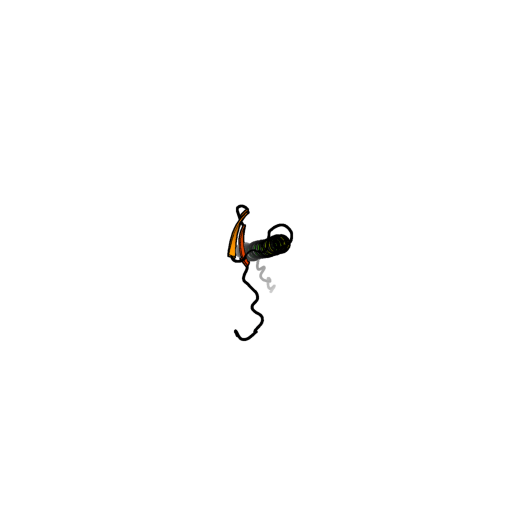 CA . SER A 1 72 ? 20.809 -0.343 -16.831 1.00 84.38 72 SER A CA 1
ATOM 538 C C . SER A 1 72 ? 21.110 1.087 -16.426 1.00 84.38 72 SER A C 1
ATOM 540 O O . SER A 1 72 ? 22.175 1.611 -16.752 1.00 84.38 72 SER A O 1
ATOM 542 N N . GLY A 1 73 ? 20.209 1.690 -15.661 1.00 84.88 73 GLY A N 1
ATOM 543 C CA . GLY A 1 73 ? 20.412 3.016 -15.098 1.00 84.88 73 GLY A CA 1
ATOM 544 C C . GLY A 1 73 ? 19.362 3.368 -14.046 1.00 84.88 73 GLY A C 1
ATOM 545 O O . GLY A 1 73 ? 18.348 2.678 -13.917 1.00 84.88 73 GLY A O 1
ATOM 546 N N . PRO A 1 74 ? 19.586 4.430 -13.2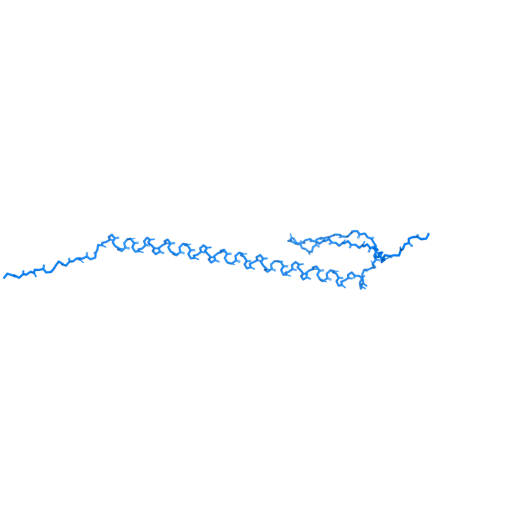63 1.00 85.38 74 PRO A N 1
ATOM 547 C CA . PRO A 1 74 ? 18.547 4.981 -12.407 1.00 85.38 74 PRO A CA 1
ATOM 548 C C . PRO A 1 74 ? 17.497 5.706 -13.262 1.00 85.38 74 PRO A C 1
ATOM 550 O O . PRO A 1 74 ? 17.841 6.407 -14.213 1.00 85.38 74 PRO A O 1
ATOM 553 N N . VAL A 1 75 ? 16.218 5.547 -12.921 1.00 83.25 75 VAL A N 1
ATOM 554 C CA . VAL A 1 75 ? 15.150 6.449 -13.385 1.00 83.25 75 VAL A CA 1
ATOM 555 C C . VAL A 1 75 ? 15.102 7.663 -12.456 1.00 83.25 75 VAL A C 1
ATOM 557 O O . VAL A 1 75 ? 15.035 8.801 -12.911 1.00 83.25 75 VAL A O 1
ATOM 560 N N . ASN A 1 76 ? 15.161 7.415 -11.145 1.00 84.19 76 ASN A N 1
ATOM 561 C CA . ASN A 1 76 ? 15.224 8.409 -10.074 1.00 84.19 76 ASN A CA 1
ATOM 562 C C . ASN A 1 76 ? 15.738 7.744 -8.774 1.00 84.19 76 ASN A C 1
ATOM 564 O O . ASN A 1 76 ? 16.271 6.637 -8.816 1.00 84.19 76 ASN A O 1
ATOM 568 N N . GLU A 1 77 ? 15.586 8.407 -7.623 1.00 83.19 77 GLU A N 1
ATOM 569 C CA . GLU A 1 77 ? 16.018 7.889 -6.310 1.00 83.19 77 GLU A CA 1
ATOM 570 C C . GLU A 1 77 ? 15.264 6.622 -5.855 1.00 83.19 77 GLU A C 1
ATOM 572 O O . GLU A 1 77 ? 15.778 5.873 -5.027 1.00 83.19 77 GLU A O 1
ATOM 577 N N . GLN A 1 78 ? 14.067 6.362 -6.393 1.00 84.56 78 GLN A N 1
ATOM 578 C CA . GLN A 1 78 ? 13.191 5.254 -5.989 1.00 84.56 78 GLN A CA 1
ATOM 579 C C . GLN A 1 78 ? 13.175 4.098 -7.004 1.00 84.56 78 GLN A C 1
ATOM 581 O O . GLN A 1 78 ? 13.001 2.944 -6.617 1.00 84.56 78 GLN A O 1
ATOM 586 N N . PHE A 1 79 ? 13.369 4.381 -8.294 1.00 84.56 79 PHE A N 1
ATOM 587 C CA . PHE A 1 79 ? 13.255 3.404 -9.376 1.00 84.56 79 PHE A CA 1
ATOM 588 C C . PHE A 1 79 ? 14.550 3.308 -10.190 1.00 84.56 79 PHE A C 1
ATOM 590 O O . PHE A 1 79 ? 15.125 4.313 -10.611 1.00 84.56 79 PHE A O 1
ATOM 597 N N . SER A 1 80 ? 14.976 2.079 -10.480 1.00 86.56 80 SER A N 1
ATOM 598 C CA . SER A 1 80 ? 16.046 1.767 -11.430 1.00 86.56 80 SER A CA 1
ATOM 599 C C . SER A 1 80 ? 15.530 0.815 -12.503 1.00 86.56 80 SER A C 1
ATOM 601 O O . SER A 1 80 ? 14.572 0.073 -12.286 1.00 86.56 80 SER A O 1
ATOM 603 N N . TRP A 1 81 ? 16.140 0.862 -13.682 1.00 89.62 81 TRP A N 1
ATOM 604 C CA . TRP A 1 81 ? 15.719 0.070 -14.828 1.00 89.62 81 TRP A CA 1
ATOM 605 C C . TRP A 1 81 ? 16.863 -0.782 -15.369 1.00 89.62 81 TRP A C 1
ATOM 607 O O . TRP A 1 81 ? 18.045 -0.457 -15.220 1.00 89.62 81 TRP A O 1
ATOM 617 N N . ARG A 1 82 ? 16.485 -1.880 -16.027 1.00 87.62 82 ARG A N 1
ATOM 618 C CA . ARG A 1 82 ? 17.375 -2.789 -16.746 1.00 87.62 82 ARG A CA 1
ATOM 619 C C . ARG A 1 82 ? 16.677 -3.265 -18.018 1.00 87.62 82 ARG A C 1
ATOM 621 O O . ARG A 1 82 ? 15.535 -3.705 -17.951 1.00 87.62 82 ARG A O 1
ATOM 628 N N . SER A 1 83 ? 17.360 -3.198 -19.154 1.00 85.88 83 SER A N 1
ATOM 629 C CA . SER A 1 83 ? 16.909 -3.742 -20.437 1.00 85.88 83 SER A CA 1
ATOM 630 C C . SER A 1 83 ? 17.902 -4.775 -20.943 1.00 85.88 83 SER A C 1
ATOM 632 O O . SER A 1 83 ? 19.108 -4.540 -20.885 1.00 85.88 83 SER A O 1
ATOM 634 N N . ILE A 1 84 ? 17.406 -5.863 -21.517 1.00 85.38 84 ILE A N 1
ATOM 635 C CA . ILE A 1 84 ? 18.229 -6.884 -22.164 1.00 85.38 84 ILE A CA 1
ATOM 636 C C . ILE A 1 84 ? 17.735 -7.012 -23.601 1.00 85.38 84 ILE A C 1
ATOM 638 O O . ILE A 1 84 ? 16.548 -7.241 -23.824 1.00 85.38 84 ILE A O 1
ATOM 642 N N . VAL A 1 85 ? 18.638 -6.835 -24.563 1.00 85.31 85 VAL A N 1
ATOM 643 C CA . VAL A 1 85 ? 18.364 -7.025 -25.990 1.00 85.31 85 VAL A CA 1
ATOM 644 C C . VAL A 1 85 ? 19.161 -8.231 -26.470 1.00 85.31 85 VAL A C 1
ATOM 646 O O . VAL A 1 85 ? 20.372 -8.308 -26.259 1.00 85.31 85 VAL A O 1
ATOM 649 N N . SER A 1 86 ? 18.483 -9.174 -27.115 1.00 82.69 86 SER A N 1
ATOM 650 C CA . SER 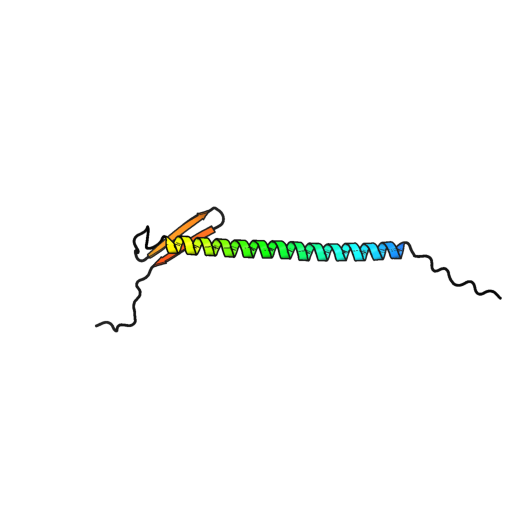A 1 86 ? 19.082 -10.387 -27.676 1.00 82.69 86 SER A CA 1
ATOM 651 C C . SER A 1 86 ? 18.541 -10.622 -29.081 1.00 82.69 86 SER A C 1
ATOM 653 O O . SER A 1 86 ? 17.418 -10.214 -29.385 1.00 82.69 86 SER A O 1
ATOM 655 N N . THR A 1 87 ? 19.329 -11.272 -29.939 1.00 79.19 87 THR A N 1
ATOM 656 C CA . THR A 1 87 ? 18.852 -11.679 -31.263 1.00 79.19 87 THR A CA 1
ATOM 657 C C . THR A 1 87 ? 17.655 -12.609 -31.148 1.00 79.19 87 THR A C 1
ATOM 659 O O . THR A 1 87 ? 17.645 -13.565 -30.371 1.00 79.19 87 THR A O 1
ATOM 662 N N . TYR A 1 88 ? 16.641 -12.347 -31.966 1.00 77.50 88 TYR A N 1
ATOM 663 C CA . TYR A 1 88 ? 15.546 -13.282 -32.145 1.00 77.50 88 TYR A CA 1
ATOM 664 C C . TYR A 1 88 ? 15.990 -14.370 -33.126 1.00 77.50 88 TYR A C 1
ATOM 666 O O . TYR A 1 88 ? 16.110 -14.121 -34.324 1.00 77.50 88 TYR A O 1
ATOM 674 N N . THR A 1 89 ? 16.274 -15.569 -32.619 1.00 78.75 89 THR A N 1
ATOM 675 C CA . THR A 1 89 ? 16.477 -16.758 -33.453 1.00 78.75 89 THR A CA 1
ATOM 676 C C . THR A 1 89 ? 15.137 -17.464 -33.611 1.00 78.75 89 THR A C 1
ATOM 678 O O . THR A 1 89 ? 14.732 -18.277 -32.783 1.00 78.75 89 THR A O 1
ATOM 681 N N . GLU A 1 90 ? 14.418 -17.121 -34.679 1.00 69.38 90 GLU A N 1
ATOM 682 C CA . GLU A 1 90 ? 13.314 -17.953 -35.155 1.00 69.38 90 GLU A CA 1
ATOM 683 C C . GLU A 1 90 ? 13.897 -19.310 -35.565 1.00 69.38 90 GLU A C 1
ATOM 685 O O . GLU A 1 90 ? 14.971 -19.346 -36.162 1.00 69.38 90 GLU A O 1
ATOM 690 N N . GLY A 1 91 ? 13.256 -20.415 -35.176 1.00 68.56 91 GLY A N 1
ATOM 691 C CA . GLY A 1 91 ? 13.799 -21.777 -35.247 1.00 68.56 91 GLY A CA 1
ATOM 692 C C . GLY A 1 91 ? 14.168 -22.268 -36.652 1.00 68.56 91 GLY A C 1
ATOM 693 O O . GLY A 1 91 ? 13.500 -23.138 -37.204 1.00 68.56 91 GLY A O 1
ATOM 694 N N . MET A 1 92 ? 15.263 -21.759 -37.209 1.00 61.72 92 MET A N 1
ATOM 695 C CA . MET A 1 92 ? 15.877 -22.217 -38.444 1.00 61.72 92 MET A CA 1
ATOM 696 C C . MET A 1 92 ? 17.059 -23.125 -38.074 1.00 61.72 92 MET A C 1
ATOM 698 O O . MET A 1 92 ? 17.955 -22.683 -37.351 1.00 61.72 92 MET A O 1
ATOM 702 N N . PRO A 1 93 ? 17.075 -24.402 -38.499 1.00 56.88 93 PRO A N 1
ATOM 703 C CA . PRO A 1 93 ? 18.198 -25.287 -38.222 1.00 56.88 93 PRO A CA 1
ATOM 704 C C . PRO A 1 93 ? 19.462 -24.728 -38.883 1.00 56.88 93 PRO A C 1
ATOM 706 O O . PRO A 1 93 ? 19.445 -24.374 -40.062 1.00 56.88 93 PRO A O 1
ATOM 709 N N . ALA A 1 94 ? 20.537 -24.632 -38.097 1.00 65.44 94 ALA A N 1
ATOM 710 C CA . ALA A 1 94 ? 21.854 -24.221 -38.565 1.00 65.44 94 ALA A CA 1
ATOM 711 C C . ALA A 1 94 ? 22.298 -25.128 -39.724 1.00 65.44 94 ALA A C 1
ATOM 713 O O . ALA A 1 94 ? 22.283 -26.354 -39.586 1.00 65.44 94 ALA A O 1
ATOM 714 N N . SER A 1 95 ? 22.653 -24.517 -40.855 1.00 59.44 95 SER A N 1
ATOM 715 C CA . SER A 1 95 ? 23.328 -25.179 -41.978 1.00 59.44 95 SER A CA 1
ATOM 716 C C . SER A 1 95 ? 24.828 -25.246 -41.748 1.00 59.44 95 SER A C 1
ATOM 718 O O . SER A 1 95 ? 25.374 -24.176 -41.387 1.00 59.44 95 SER A O 1
#